Protein AF-S7U2D8-F1 (afdb_monomer)

Secondary structure (DSSP, 8-state):
--HHHHHHHHHHHHHHHHHHHTT--HHHHHHHHH-SSHHHHHHHHHHT-TTTTPPPPPHHHHHHHHHHTTS-HHHHHHHHHHHHHHTTSSPPPGGGGGG--

Nearest PDB structures (foldseek):
  2ef8-assembly1_B  TM=7.178E-01  e=1.593E-01  Peduovirus P2
  3eus-assembly1_B  TM=6.398E-01  e=4.901E-01  Ruegeria pomeroyi
  4fbi-assembly2_C  TM=6.251E-01  e=5.455E-01  Enterobacter sp. RFL1396
  4i6t-assembly1_B  TM=6.529E-01  e=1.094E+00  Enterobacter sp. RFL1396
  6lff-assembly2_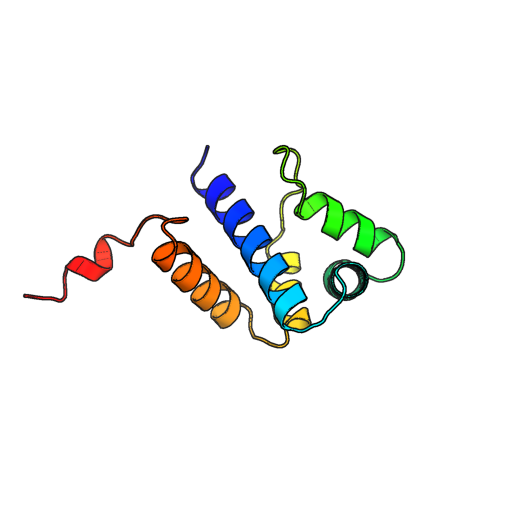B  TM=4.562E-01  e=6.064E+00  Homo sapiens

Sequence (101 aa):
MKNDDQFERVFVALVAERVEDMGMSHAEFGRRVFGGGDSGVRLWRSVRDVDGRGRRLTIGEAYRMAEALGTDFPSLVWNLCQSARNRGMLPQDKSEQRNGN

Solvent-accessible surface area (backbone atoms only — not comparable to full-atom values): 5855 Å² total; per-residue (Å²): 131,58,72,67,61,51,49,52,52,53,52,50,52,53,50,54,50,50,36,51,76,70,72,45,52,67,56,57,52,12,22,66,43,64,36,73,68,68,63,4,30,51,51,42,53,37,44,65,37,82,88,76,74,34,51,84,80,51,72,71,45,56,41,34,44,17,55,69,71,75,44,55,45,69,61,46,53,52,54,50,51,54,53,32,37,78,68,67,75,39,84,75,68,77,74,75,69,73,81,77,128

Foldseek 3Di:
DDQVLLLQLLLLVVLVVLCVVVVHDLQRLLCQQVHDDVVSSVLNVQQNDPPSRRDDDDPSSLQSSQVSSVHGSVVSSVVSVVVCVVVVSHDDDPVVVPPDD

Structure (mmCIF, N/CA/C/O backbone):
data_AF-S7U2D8-F1
#
_entry.id   AF-S7U2D8-F1
#
loop_
_atom_site.group_PDB
_atom_site.id
_atom_site.type_symbol
_atom_site.label_atom_id
_atom_site.label_alt_id
_atom_site.label_comp_id
_atom_site.label_asym_id
_atom_site.label_entity_id
_atom_site.label_seq_id
_atom_site.pdbx_PDB_ins_code
_atom_site.Cartn_x
_atom_site.Cartn_y
_atom_site.Cartn_z
_atom_site.occupancy
_atom_site.B_iso_or_equiv
_atom_site.auth_seq_id
_atom_site.auth_comp_id
_atom_site.auth_asym_id
_atom_site.auth_atom_id
_atom_site.pdbx_PDB_model_num
ATOM 1 N N . MET A 1 1 ? 6.429 4.097 20.295 1.00 60.12 1 MET A N 1
ATOM 2 C CA . MET A 1 1 ? 6.444 4.188 18.819 1.00 60.12 1 MET A CA 1
ATOM 3 C C . MET A 1 1 ? 5.685 5.447 18.454 1.00 60.12 1 MET A C 1
ATOM 5 O O . MET A 1 1 ? 4.682 5.705 19.109 1.00 60.12 1 MET A O 1
ATOM 9 N N . LYS A 1 2 ? 6.188 6.277 17.537 1.00 70.56 2 LYS A N 1
ATOM 10 C CA . LYS A 1 2 ? 5.437 7.469 17.129 1.00 70.56 2 LYS A CA 1
ATOM 11 C C . LYS A 1 2 ? 4.212 7.037 16.298 1.00 70.56 2 LYS A C 1
ATOM 13 O O . LYS A 1 2 ? 4.223 5.955 15.711 1.00 70.56 2 LYS A O 1
ATOM 18 N N . ASN A 1 3 ? 3.140 7.831 16.301 1.00 77.56 3 ASN A N 1
ATOM 19 C CA . ASN A 1 3 ? 1.875 7.455 15.648 1.00 77.56 3 ASN A CA 1
ATOM 20 C C . ASN A 1 3 ? 2.028 7.256 14.127 1.00 77.56 3 ASN A C 1
ATOM 22 O O . ASN A 1 3 ? 1.360 6.403 13.548 1.00 77.56 3 ASN A O 1
ATOM 26 N N . ASP A 1 4 ? 2.923 8.014 13.496 1.00 82.69 4 ASP A N 1
ATOM 27 C CA . ASP A 1 4 ? 3.309 7.894 12.087 1.00 82.69 4 ASP A CA 1
ATOM 28 C C . ASP A 1 4 ? 4.023 6.564 11.794 1.00 82.69 4 ASP A C 1
ATOM 30 O O . ASP A 1 4 ? 3.657 5.867 10.850 1.00 82.69 4 ASP A O 1
ATOM 34 N N . ASP A 1 5 ? 4.966 6.152 12.646 1.00 86.06 5 ASP A N 1
ATOM 35 C CA . ASP A 1 5 ? 5.654 4.856 12.528 1.00 86.06 5 ASP A CA 1
ATOM 36 C C . ASP A 1 5 ? 4.685 3.678 12.600 1.00 86.06 5 ASP A C 1
ATOM 38 O O . ASP A 1 5 ? 4.831 2.689 11.881 1.00 86.06 5 ASP A O 1
ATOM 42 N N . GLN A 1 6 ? 3.702 3.774 13.497 1.00 88.06 6 GLN A N 1
ATOM 43 C CA . GLN A 1 6 ? 2.676 2.751 13.646 1.00 88.06 6 GLN A CA 1
ATOM 44 C C . GLN A 1 6 ? 1.802 2.672 12.400 1.00 88.06 6 GLN A C 1
ATOM 46 O O . GLN A 1 6 ? 1.576 1.5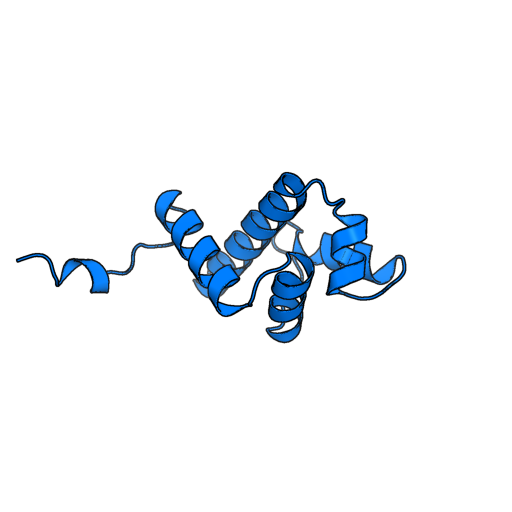79 11.881 1.00 88.06 6 GLN A O 1
ATOM 51 N N . PHE A 1 7 ? 1.326 3.826 11.925 1.00 90.56 7 PHE A N 1
ATOM 52 C CA . PHE A 1 7 ? 0.483 3.903 10.742 1.00 90.56 7 PHE A CA 1
ATOM 53 C C . PHE A 1 7 ? 1.164 3.280 9.531 1.00 90.56 7 PHE A C 1
ATOM 55 O O . PHE A 1 7 ? 0.582 2.422 8.874 1.00 90.56 7 PHE A O 1
ATOM 62 N N . GLU A 1 8 ? 2.411 3.659 9.272 1.00 92.12 8 GLU A N 1
ATOM 63 C CA . GLU A 1 8 ? 3.147 3.178 8.112 1.00 92.12 8 GLU A CA 1
ATOM 64 C C . GLU A 1 8 ? 3.373 1.660 8.152 1.00 92.12 8 GLU A C 1
ATOM 66 O O . GLU A 1 8 ? 3.167 0.978 7.150 1.00 92.12 8 GLU A O 1
ATOM 71 N N . ARG A 1 9 ? 3.707 1.097 9.322 1.00 91.50 9 ARG A N 1
ATOM 72 C CA . ARG A 1 9 ? 3.848 -0.360 9.487 1.00 91.50 9 ARG A CA 1
ATOM 73 C C . ARG A 1 9 ? 2.542 -1.100 9.216 1.00 91.50 9 ARG A C 1
ATOM 75 O O . ARG A 1 9 ? 2.547 -2.112 8.521 1.00 91.50 9 ARG A O 1
ATOM 82 N N . VAL A 1 10 ? 1.431 -0.593 9.752 1.00 93.38 10 VAL A N 1
ATOM 83 C CA . VAL A 1 10 ? 0.102 -1.182 9.537 1.00 93.38 10 VAL A CA 1
ATOM 84 C C . VAL A 1 10 ? -0.300 -1.075 8.067 1.00 93.38 10 VAL A C 1
ATOM 86 O O . VAL A 1 10 ? -0.777 -2.049 7.491 1.00 93.38 10 VAL A O 1
ATOM 89 N N . PHE A 1 11 ? -0.049 0.074 7.437 1.00 95.06 11 PHE A N 1
ATOM 90 C CA . PHE A 1 11 ? -0.289 0.287 6.014 1.00 95.06 11 PHE A CA 1
ATOM 91 C C . PHE A 1 11 ? 0.473 -0.737 5.163 1.00 95.06 11 PHE A C 1
ATOM 93 O O . PHE A 1 11 ? -0.132 -1.420 4.341 1.00 95.06 11 PHE A O 1
ATOM 100 N N . VAL A 1 12 ? 1.780 -0.903 5.395 1.00 95.44 12 VAL A N 1
ATOM 101 C CA . VAL A 1 12 ? 2.613 -1.866 4.657 1.00 95.44 12 VAL A CA 1
ATOM 102 C C . VAL A 1 12 ? 2.137 -3.303 4.862 1.00 95.44 12 VAL A C 1
ATOM 104 O O . VAL A 1 12 ? 2.076 -4.058 3.891 1.00 95.44 12 VAL A O 1
ATOM 107 N N . ALA A 1 13 ? 1.793 -3.682 6.095 1.00 95.19 13 ALA A N 1
ATOM 108 C CA . ALA A 1 13 ? 1.310 -5.025 6.406 1.00 95.19 13 ALA A CA 1
ATOM 109 C C . ALA A 1 13 ? 0.018 -5.346 5.642 1.00 95.19 13 ALA A C 1
ATOM 111 O O . ALA A 1 13 ? -0.054 -6.354 4.944 1.00 95.19 13 ALA A O 1
ATOM 112 N N . LEU A 1 14 ? -0.963 -4.446 5.688 1.00 96.81 14 LEU A N 1
ATOM 113 C CA . LEU A 1 14 ? -2.243 -4.640 5.011 1.00 96.81 14 LEU A CA 1
ATOM 114 C C . LEU A 1 14 ? -2.129 -4.558 3.477 1.00 96.81 14 LEU A C 1
ATOM 116 O O . LEU A 1 14 ? -2.856 -5.250 2.767 1.00 96.81 14 LEU A O 1
ATOM 120 N N . VAL A 1 15 ? -1.202 -3.755 2.939 1.00 97.44 15 VAL A N 1
ATOM 121 C CA . VAL A 1 15 ? -0.866 -3.791 1.505 1.00 97.44 15 VAL A CA 1
ATOM 122 C C . VAL A 1 15 ? -0.272 -5.146 1.128 1.00 97.44 15 VAL A C 1
ATOM 124 O O . VAL A 1 15 ? -0.633 -5.694 0.091 1.00 97.44 15 VAL A O 1
ATOM 127 N N . ALA A 1 16 ? 0.617 -5.707 1.953 1.00 96.94 16 ALA A N 1
ATOM 128 C CA . ALA A 1 16 ? 1.199 -7.019 1.694 1.00 96.94 16 ALA A CA 1
ATOM 129 C C . ALA A 1 16 ? 0.139 -8.132 1.702 1.00 96.94 16 ALA A C 1
ATOM 131 O O . ALA A 1 16 ? 0.158 -8.955 0.791 1.00 96.94 16 ALA A O 1
ATOM 132 N N . GLU A 1 17 ? -0.809 -8.102 2.642 1.00 96.25 17 GLU A N 1
ATOM 133 C CA . GLU A 1 17 ? -1.972 -9.004 2.641 1.00 96.25 17 GLU A CA 1
ATOM 134 C C . GLU A 1 17 ? -2.789 -8.854 1.351 1.00 96.25 17 GLU A C 1
ATOM 136 O O . GLU A 1 17 ? -3.084 -9.836 0.681 1.00 96.25 17 GLU A O 1
ATOM 141 N N . ARG A 1 18 ? -3.085 -7.618 0.925 1.00 96.56 18 ARG A N 1
ATOM 142 C CA . ARG A 1 18 ? -3.855 -7.391 -0.307 1.00 96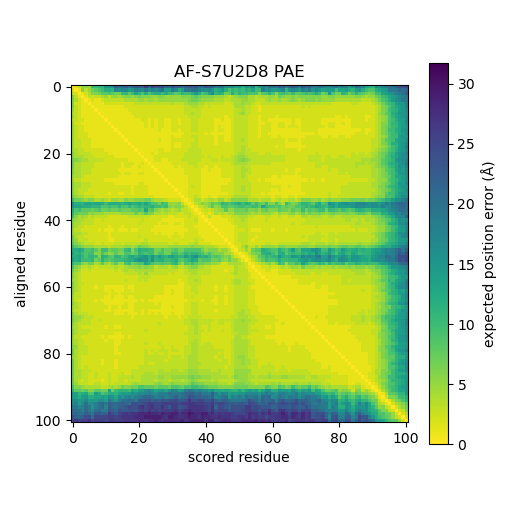.56 18 ARG A CA 1
ATOM 143 C C . ARG A 1 18 ? -3.148 -7.923 -1.556 1.00 96.56 18 ARG A C 1
ATOM 145 O O . ARG A 1 18 ? -3.809 -8.401 -2.474 1.00 96.56 18 ARG A O 1
ATOM 152 N N . VAL A 1 19 ? -1.819 -7.822 -1.608 1.00 97.50 19 VAL A N 1
ATOM 153 C CA . VAL A 1 19 ? -1.010 -8.402 -2.692 1.00 97.50 19 VAL A CA 1
ATOM 154 C C . VAL A 1 19 ? -1.217 -9.917 -2.760 1.00 97.50 19 VAL A C 1
ATOM 156 O O . VAL A 1 19 ? -1.406 -10.451 -3.853 1.00 97.50 19 VAL A O 1
ATOM 159 N N . GLU A 1 20 ? -1.234 -10.587 -1.607 1.00 96.88 20 GLU A N 1
ATOM 160 C CA . GLU A 1 20 ? -1.484 -12.028 -1.495 1.00 96.88 20 GLU A CA 1
ATOM 161 C C . GLU A 1 20 ? -2.931 -12.385 -1.880 1.00 96.88 20 GLU A C 1
ATOM 163 O O . GLU A 1 20 ? -3.129 -13.288 -2.694 1.00 96.88 20 GLU A O 1
ATOM 168 N N . ASP A 1 21 ? -3.926 -11.626 -1.408 1.00 96.31 21 ASP A N 1
ATOM 169 C CA . ASP A 1 21 ? -5.350 -11.816 -1.740 1.00 96.31 21 ASP A CA 1
ATOM 170 C C . ASP A 1 21 ? -5.632 -11.700 -3.249 1.00 96.31 21 ASP A C 1
ATOM 172 O O . ASP A 1 21 ? -6.514 -12.369 -3.787 1.00 96.31 21 ASP A O 1
ATOM 176 N N . MET A 1 22 ? -4.878 -10.850 -3.955 1.00 95.75 22 MET A N 1
ATOM 177 C CA . MET A 1 22 ? -4.967 -10.688 -5.411 1.00 95.75 22 MET A CA 1
ATOM 178 C C . MET A 1 22 ? -4.233 -11.789 -6.194 1.00 95.75 22 MET A C 1
ATOM 180 O O . MET A 1 22 ? -4.208 -11.747 -7.425 1.00 95.75 22 MET A O 1
ATOM 184 N N . GLY A 1 23 ? -3.588 -12.740 -5.513 1.00 96.69 23 GLY A N 1
ATOM 185 C CA . GLY A 1 23 ? -2.748 -13.761 -6.140 1.00 96.69 23 GLY A CA 1
ATOM 186 C C . GLY A 1 23 ? -1.483 -13.197 -6.798 1.00 96.69 23 GLY A C 1
ATOM 187 O O . GLY A 1 2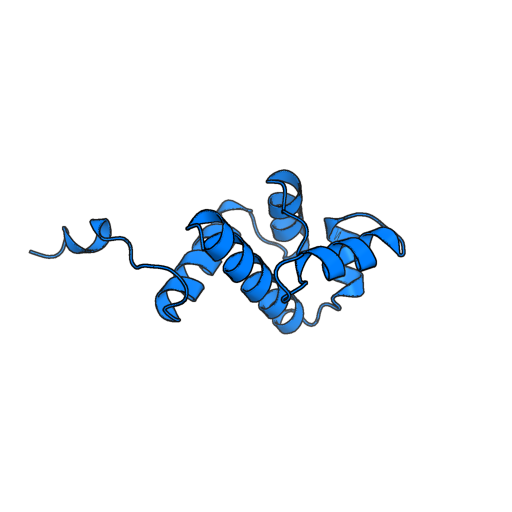3 ? -0.866 -13.871 -7.624 1.00 96.69 23 GLY A O 1
ATOM 188 N N . MET A 1 24 ? -1.084 -11.964 -6.465 1.00 97.12 24 MET A N 1
ATOM 189 C CA . MET A 1 24 ? 0.098 -11.317 -7.027 1.00 97.12 24 MET A CA 1
ATOM 190 C C . MET A 1 24 ? 1.339 -11.696 -6.218 1.00 97.12 24 MET A C 1
ATOM 192 O O . MET A 1 24 ? 1.371 -11.594 -4.993 1.00 97.12 24 MET A O 1
ATOM 196 N N . SER A 1 25 ? 2.423 -12.077 -6.897 1.00 96.88 25 SER A N 1
ATOM 197 C CA . SER A 1 25 ? 3.682 -12.326 -6.189 1.00 96.88 25 SER A CA 1
ATOM 198 C C . SER A 1 25 ? 4.280 -11.019 -5.660 1.00 96.88 25 SER A C 1
ATOM 200 O O . SER A 1 25 ? 4.284 -9.989 -6.335 1.00 96.88 25 SER A O 1
ATOM 202 N N . HIS A 1 26 ? 4.904 -11.052 -4.484 1.00 96.38 26 HIS A N 1
ATOM 203 C CA . HIS A 1 26 ? 5.602 -9.872 -3.965 1.00 96.38 26 HIS A CA 1
ATOM 204 C C . HIS A 1 26 ? 6.742 -9.388 -4.866 1.00 96.38 26 HIS A C 1
ATOM 206 O O . HIS A 1 26 ? 7.051 -8.198 -4.882 1.00 96.38 26 HIS A O 1
ATOM 212 N N . ALA A 1 27 ? 7.378 -10.292 -5.615 1.00 95.88 27 ALA A N 1
ATOM 213 C CA . ALA A 1 27 ? 8.399 -9.913 -6.581 1.00 95.88 27 ALA A CA 1
ATOM 214 C C . ALA A 1 27 ? 7.792 -9.096 -7.730 1.00 95.88 27 ALA A C 1
ATOM 216 O O . ALA A 1 27 ? 8.352 -8.082 -8.141 1.00 95.88 27 ALA A O 1
ATOM 217 N N . GLU A 1 28 ? 6.629 -9.511 -8.223 1.00 96.62 28 GLU A N 1
ATOM 218 C CA . GLU A 1 28 ? 5.880 -8.757 -9.220 1.00 96.62 28 GLU A CA 1
ATOM 219 C C . GLU A 1 28 ? 5.409 -7.409 -8.680 1.00 96.62 28 GLU A C 1
ATOM 221 O O . GLU A 1 28 ? 5.671 -6.388 -9.315 1.00 96.62 28 GLU A O 1
ATOM 226 N N . PHE A 1 29 ? 4.803 -7.385 -7.493 1.00 97.69 29 PHE A N 1
ATOM 227 C CA . PHE A 1 29 ? 4.370 -6.144 -6.858 1.00 97.69 29 PHE A CA 1
ATOM 228 C C . PHE A 1 29 ? 5.531 -5.156 -6.690 1.00 97.69 29 PHE A C 1
ATOM 230 O O . PHE A 1 29 ? 5.433 -3.996 -7.088 1.00 97.69 29 PHE A O 1
ATOM 237 N N . GLY A 1 30 ? 6.673 -5.631 -6.183 1.00 97.38 30 GLY A N 1
ATOM 238 C CA . GLY A 1 30 ? 7.867 -4.805 -6.030 1.00 97.38 30 GLY A CA 1
ATOM 239 C C . GLY A 1 30 ? 8.352 -4.213 -7.354 1.00 97.38 30 GLY A C 1
ATOM 240 O O . GLY A 1 30 ? 8.707 -3.036 -7.397 1.00 97.38 30 GLY A O 1
ATOM 241 N N . ARG A 1 31 ? 8.299 -4.983 -8.451 1.00 96.69 31 ARG A N 1
ATOM 242 C CA . ARG A 1 31 ? 8.637 -4.480 -9.792 1.00 96.69 31 ARG A CA 1
ATOM 243 C C . ARG A 1 31 ? 7.656 -3.422 -10.297 1.00 96.69 31 ARG A C 1
ATOM 245 O O . ARG A 1 31 ? 8.088 -2.449 -10.910 1.00 96.69 31 ARG A O 1
ATOM 252 N N . ARG A 1 32 ? 6.355 -3.589 -10.035 1.00 96.06 32 ARG A N 1
ATOM 253 C CA . ARG A 1 32 ? 5.320 -2.619 -10.432 1.00 96.06 32 ARG A CA 1
ATOM 254 C C . ARG A 1 32 ? 5.478 -1.283 -9.698 1.00 96.06 32 ARG A C 1
ATOM 256 O O . ARG A 1 32 ? 5.370 -0.233 -10.317 1.00 96.06 32 ARG A O 1
ATOM 263 N N . VAL A 1 33 ? 5.772 -1.317 -8.397 1.00 97.00 33 VAL A N 1
ATOM 264 C CA . VAL A 1 33 ? 5.797 -0.112 -7.545 1.00 97.00 33 VAL A CA 1
ATOM 265 C C . VAL A 1 33 ? 7.135 0.626 -7.584 1.00 97.00 33 VAL A C 1
ATOM 267 O O . VAL A 1 33 ? 7.168 1.859 -7.586 1.00 97.00 33 VAL A O 1
ATOM 270 N N . PHE A 1 34 ? 8.248 -0.109 -7.582 1.00 95.56 34 PHE A N 1
ATOM 271 C CA . PHE A 1 34 ? 9.589 0.459 -7.392 1.00 95.56 34 PHE A CA 1
ATOM 272 C C . PHE A 1 34 ? 10.474 0.381 -8.645 1.00 95.56 34 PHE A C 1
ATOM 274 O O . PHE A 1 34 ? 11.639 0.772 -8.593 1.00 95.56 34 PHE A O 1
ATOM 281 N N . GLY A 1 35 ? 9.929 -0.093 -9.768 1.00 90.19 35 GLY A N 1
ATOM 282 C CA . GLY A 1 35 ? 10.637 -0.225 -11.038 1.00 90.19 35 GLY A CA 1
ATOM 283 C C . GLY A 1 35 ? 11.164 -1.637 -11.307 1.00 90.19 35 GLY A C 1
ATOM 284 O O . GLY A 1 35 ? 11.236 -2.491 -10.423 1.00 90.19 35 GLY A O 1
ATOM 285 N N . GLY A 1 36 ? 11.505 -1.888 -12.572 1.00 85.56 36 GLY A N 1
ATOM 286 C CA . GLY A 1 36 ? 11.868 -3.214 -13.072 1.00 85.56 36 GLY A CA 1
ATOM 287 C C . GLY A 1 36 ? 13.168 -3.793 -12.501 1.00 85.56 36 GLY A C 1
ATOM 288 O O . GLY A 1 36 ? 14.016 -3.088 -11.960 1.00 85.56 36 GLY A O 1
ATOM 289 N N . GLY A 1 37 ? 13.332 -5.107 -12.674 1.00 81.44 37 GLY A N 1
ATOM 290 C CA . GLY A 1 37 ? 14.509 -5.858 -12.228 1.00 81.44 37 GLY A CA 1
ATOM 291 C C . GLY A 1 37 ? 14.523 -6.179 -10.730 1.00 81.44 37 GLY A C 1
ATOM 292 O O . GLY A 1 37 ? 13.508 -6.096 -10.035 1.00 81.44 37 GLY A O 1
ATOM 293 N N . ASP A 1 38 ? 15.695 -6.567 -10.229 1.00 83.88 38 ASP A N 1
ATOM 294 C CA . ASP A 1 38 ? 15.862 -7.005 -8.836 1.00 83.88 38 ASP A CA 1
ATOM 295 C C . ASP A 1 38 ? 15.841 -5.851 -7.826 1.00 83.88 38 ASP A C 1
ATOM 297 O O . ASP A 1 38 ? 15.626 -6.069 -6.631 1.00 83.88 38 ASP A O 1
ATOM 301 N N . SER A 1 39 ? 16.068 -4.613 -8.277 1.00 88.88 39 SER A N 1
ATOM 302 C CA . SER A 1 39 ? 16.008 -3.423 -7.424 1.00 88.88 39 SER A CA 1
ATOM 303 C C . SER A 1 39 ? 14.614 -3.247 -6.828 1.00 88.88 39 SER A C 1
ATOM 305 O O . SER A 1 39 ? 14.508 -3.052 -5.618 1.00 88.88 39 SER A O 1
ATOM 307 N N . GLY A 1 40 ? 13.553 -3.404 -7.624 1.00 93.25 40 GLY A N 1
ATOM 308 C CA . GLY A 1 40 ? 12.184 -3.250 -7.136 1.00 93.25 40 GLY A CA 1
ATOM 309 C C . GLY A 1 40 ? 11.784 -4.320 -6.118 1.00 93.25 40 GLY A C 1
ATOM 310 O O . GLY A 1 40 ? 11.167 -4.020 -5.094 1.00 93.25 40 GLY A O 1
ATOM 311 N N . VAL A 1 41 ? 12.228 -5.562 -6.331 1.00 94.94 41 VAL A N 1
ATOM 312 C CA . VAL A 1 41 ? 12.011 -6.671 -5.387 1.00 94.94 41 VAL A CA 1
ATOM 313 C C . VAL A 1 41 ? 12.716 -6.402 -4.055 1.00 94.94 41 VAL A C 1
ATOM 315 O O . VAL A 1 41 ? 12.109 -6.541 -2.991 1.00 94.94 41 VAL A O 1
ATOM 318 N N . ARG A 1 42 ? 13.988 -5.977 -4.094 1.00 94.19 42 ARG A N 1
ATOM 319 C CA . ARG A 1 42 ? 14.757 -5.636 -2.885 1.00 94.19 42 ARG A CA 1
ATOM 320 C C . ARG A 1 42 ? 14.157 -4.449 -2.139 1.00 94.19 42 ARG A C 1
ATOM 322 O O . ARG A 1 42 ? 14.085 -4.486 -0.913 1.00 94.19 42 ARG A O 1
ATOM 329 N N . LEU A 1 43 ? 13.698 -3.426 -2.859 1.00 95.06 43 LEU A N 1
ATOM 330 C CA . LEU A 1 43 ? 13.051 -2.260 -2.261 1.00 95.06 43 LEU A CA 1
ATOM 331 C C . LEU A 1 43 ? 11.741 -2.642 -1.576 1.00 95.06 43 LEU A C 1
ATOM 333 O O . LEU A 1 43 ? 11.514 -2.209 -0.448 1.00 95.06 43 LEU A O 1
ATOM 337 N N . TRP A 1 44 ? 10.912 -3.488 -2.189 1.00 96.00 44 TRP A N 1
ATOM 338 C CA . TRP A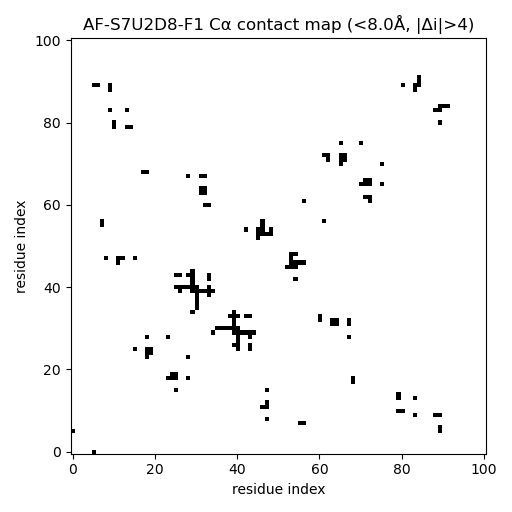 1 44 ? 9.695 -3.963 -1.534 1.00 96.00 44 TRP A CA 1
ATOM 339 C C . TRP A 1 44 ? 9.992 -4.794 -0.285 1.00 96.00 44 TRP A C 1
ATOM 341 O O . TRP A 1 44 ? 9.398 -4.567 0.768 1.00 96.00 44 TRP A O 1
ATOM 351 N N . ARG A 1 45 ? 10.973 -5.701 -0.363 1.00 94.06 45 ARG A N 1
ATOM 352 C CA . ARG A 1 45 ? 11.435 -6.472 0.798 1.00 94.06 45 ARG A CA 1
ATOM 353 C C . ARG A 1 45 ? 11.918 -5.564 1.932 1.00 94.06 45 ARG A C 1
ATOM 355 O O . ARG A 1 45 ? 11.599 -5.824 3.082 1.00 94.06 45 ARG A O 1
ATOM 362 N N . SER A 1 46 ? 12.652 -4.501 1.605 1.00 93.94 46 SER A N 1
ATOM 363 C CA . SER A 1 46 ? 13.142 -3.522 2.580 1.00 93.94 46 SER A CA 1
ATOM 364 C C . SER A 1 46 ? 12.023 -2.691 3.213 1.00 93.94 46 SER A C 1
ATOM 366 O O . SER A 1 46 ? 12.153 -2.329 4.372 1.00 93.94 46 SER A O 1
ATOM 368 N N . VAL A 1 47 ? 10.930 -2.390 2.504 1.00 94.19 47 VAL A N 1
ATOM 369 C CA . VAL A 1 47 ? 9.760 -1.706 3.098 1.00 94.19 47 VAL A CA 1
ATOM 370 C C . VAL A 1 47 ? 9.040 -2.606 4.098 1.00 94.19 47 VAL A C 1
ATOM 372 O O . VAL A 1 47 ? 8.638 -2.154 5.164 1.00 94.19 47 VAL A O 1
ATOM 375 N N . ARG A 1 48 ? 8.900 -3.890 3.765 1.00 92.56 48 ARG A N 1
ATOM 376 C CA . ARG A 1 48 ? 8.210 -4.887 4.596 1.00 92.56 48 ARG A CA 1
ATOM 377 C C . ARG A 1 48 ? 9.001 -5.377 5.802 1.00 92.56 48 ARG A C 1
ATOM 379 O O . ARG A 1 48 ? 8.503 -6.240 6.519 1.00 92.56 48 ARG A O 1
ATOM 386 N N . ASP A 1 49 ? 10.226 -4.904 5.996 1.00 88.06 49 ASP A N 1
ATOM 387 C CA . ASP A 1 49 ? 11.077 -5.398 7.069 1.00 88.06 49 ASP A CA 1
ATOM 388 C C . ASP A 1 49 ? 10.471 -5.078 8.448 1.00 88.06 49 ASP A C 1
ATOM 390 O O . ASP A 1 49 ? 10.284 -3.918 8.829 1.00 88.06 49 ASP A O 1
ATOM 394 N N . VAL A 1 50 ? 10.149 -6.140 9.187 1.00 70.56 50 VAL A N 1
ATOM 395 C CA . VAL A 1 50 ? 9.438 -6.098 10.470 1.00 70.56 50 VAL A CA 1
ATOM 396 C C . VAL A 1 50 ? 10.364 -5.811 11.653 1.00 70.56 50 VAL A C 1
ATOM 398 O O . VAL A 1 50 ? 9.880 -5.385 12.704 1.00 70.56 50 VAL A O 1
ATOM 401 N N . ASP A 1 51 ? 11.687 -5.905 11.470 1.00 74.19 51 ASP A N 1
ATOM 402 C CA . ASP A 1 51 ? 12.702 -5.677 12.516 1.00 74.19 51 ASP A CA 1
ATOM 403 C C . ASP A 1 51 ? 12.916 -4.185 12.844 1.00 74.19 51 ASP A C 1
ATOM 405 O O . ASP A 1 51 ? 13.897 -3.773 13.468 1.00 74.19 51 ASP A O 1
ATOM 409 N N . GLY A 1 52 ? 11.991 -3.330 12.404 1.00 64.31 52 GLY A N 1
ATOM 410 C CA . GLY A 1 52 ? 11.994 -1.896 12.669 1.00 64.31 52 GLY A CA 1
ATOM 411 C C . GLY A 1 52 ? 13.041 -1.099 11.896 1.00 64.31 52 GLY A C 1
ATOM 412 O O . GLY A 1 52 ? 13.188 0.094 12.152 1.00 64.31 52 GLY A O 1
ATOM 413 N N . ARG A 1 53 ? 13.723 -1.730 10.935 1.00 72.75 53 ARG A N 1
ATOM 414 C CA . ARG A 1 53 ? 14.655 -1.093 9.988 1.00 72.75 53 ARG A CA 1
ATOM 415 C C . ARG A 1 53 ? 14.048 -0.899 8.597 1.00 72.75 53 ARG A C 1
ATOM 417 O O . ARG A 1 53 ? 14.773 -0.588 7.653 1.00 72.75 53 ARG A O 1
ATOM 424 N N . GLY A 1 54 ? 12.732 -1.078 8.480 1.00 81.75 54 GLY A N 1
ATOM 425 C CA . GLY A 1 54 ? 12.009 -0.895 7.233 1.00 81.75 54 GLY A CA 1
ATOM 426 C C . GLY A 1 54 ? 12.249 0.487 6.631 1.00 81.75 54 GLY A C 1
ATOM 427 O O . GLY A 1 54 ? 12.223 1.501 7.336 1.00 81.75 54 GLY A O 1
ATOM 428 N N . ARG A 1 55 ? 12.512 0.533 5.320 1.00 91.44 55 ARG A N 1
ATOM 429 C CA . ARG A 1 55 ? 12.637 1.808 4.601 1.00 91.44 55 ARG A CA 1
ATOM 430 C C . ARG A 1 55 ? 11.290 2.522 4.617 1.00 91.44 55 ARG A C 1
ATOM 432 O O . ARG A 1 55 ? 10.268 1.898 4.343 1.00 91.44 55 ARG A O 1
ATOM 439 N N . ARG A 1 56 ? 11.334 3.838 4.830 1.00 90.88 56 ARG A N 1
ATOM 440 C CA . ARG A 1 56 ? 10.160 4.697 4.716 1.00 90.88 56 ARG A CA 1
ATOM 441 C C . ARG A 1 56 ? 9.568 4.715 3.314 1.00 90.88 56 ARG A C 1
ATOM 443 O O . ARG A 1 56 ? 10.307 4.715 2.326 1.00 90.88 56 ARG A O 1
ATOM 450 N N . LEU A 1 57 ? 8.249 4.811 3.252 1.00 93.38 57 LEU A N 1
ATOM 451 C CA . LEU A 1 57 ? 7.498 5.086 2.042 1.00 93.38 57 LEU A CA 1
ATOM 452 C C . LEU A 1 57 ? 7.360 6.586 1.813 1.00 93.38 57 LEU A C 1
ATOM 454 O O . LEU A 1 57 ? 6.930 7.353 2.671 1.00 93.38 57 LEU A O 1
ATOM 458 N N . THR A 1 58 ? 7.679 6.999 0.597 1.00 94.94 58 THR A N 1
ATOM 459 C CA . THR A 1 58 ? 7.276 8.295 0.066 1.00 94.94 58 THR A CA 1
ATOM 460 C C . THR A 1 58 ? 5.814 8.248 -0.373 1.00 94.94 58 THR A C 1
ATOM 462 O O . THR A 1 58 ? 5.289 7.200 -0.757 1.00 94.94 58 THR A O 1
ATOM 465 N N . ILE A 1 59 ? 5.157 9.409 -0.408 1.00 95.81 59 ILE A N 1
ATOM 466 C CA . ILE A 1 59 ? 3.780 9.508 -0.912 1.00 95.81 59 ILE A CA 1
ATOM 467 C C . ILE A 1 59 ? 3.658 9.035 -2.370 1.00 95.81 59 ILE A C 1
ATOM 469 O O . ILE A 1 59 ? 2.673 8.401 -2.734 1.00 95.81 59 ILE A O 1
ATOM 473 N N . GLY A 1 60 ? 4.687 9.268 -3.194 1.00 97.19 60 GLY A N 1
ATOM 474 C CA . GLY A 1 60 ? 4.718 8.800 -4.581 1.00 97.19 60 GLY A CA 1
ATOM 475 C C . GLY A 1 60 ? 4.807 7.276 -4.701 1.00 97.19 60 GLY A C 1
ATOM 476 O O . GLY A 1 60 ? 4.230 6.702 -5.619 1.00 97.19 60 GLY A O 1
ATOM 477 N N . GLU A 1 61 ? 5.492 6.599 -3.776 1.00 97.12 61 GLU A N 1
ATOM 478 C CA . GLU A 1 61 ? 5.484 5.132 -3.716 1.00 97.12 61 GLU A CA 1
ATOM 479 C C . GLU A 1 61 ? 4.118 4.609 -3.279 1.00 97.12 61 GLU A C 1
ATOM 481 O O . GLU A 1 61 ? 3.603 3.694 -3.912 1.00 97.12 61 GLU A O 1
ATOM 486 N N . ALA A 1 62 ? 3.499 5.216 -2.264 1.00 97.19 62 ALA A N 1
ATOM 487 C CA . ALA A 1 62 ? 2.165 4.825 -1.812 1.00 97.19 62 ALA A CA 1
ATOM 488 C C . ALA A 1 62 ? 1.094 5.027 -2.905 1.00 97.19 62 ALA A C 1
ATOM 490 O O . ALA A 1 62 ? 0.206 4.192 -3.065 1.00 97.19 62 ALA A O 1
ATOM 491 N N . TYR A 1 63 ? 1.221 6.082 -3.716 1.00 97.94 63 TYR A N 1
ATOM 492 C CA . TYR A 1 63 ? 0.380 6.296 -4.894 1.00 97.94 63 TYR A CA 1
ATOM 493 C C . TYR A 1 63 ? 0.553 5.174 -5.933 1.00 97.94 63 TY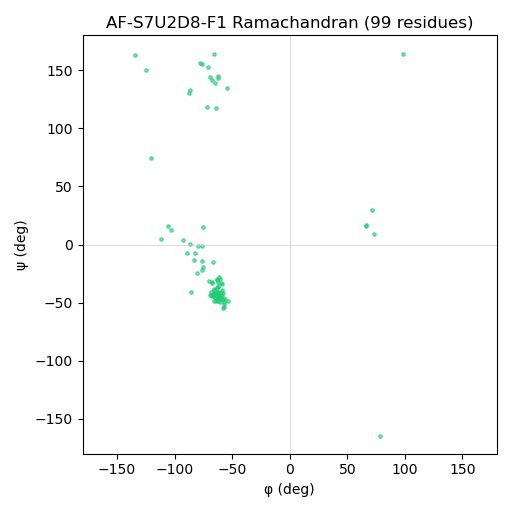R A C 1
ATOM 495 O O . TYR A 1 63 ? -0.429 4.564 -6.349 1.00 97.94 63 TYR A O 1
ATOM 503 N N . ARG A 1 64 ? 1.798 4.816 -6.281 1.00 98.06 64 ARG A N 1
ATOM 504 C CA . ARG A 1 64 ? 2.076 3.697 -7.204 1.00 98.06 64 ARG A CA 1
ATOM 505 C C . ARG A 1 64 ? 1.622 2.340 -6.665 1.00 98.06 64 ARG A C 1
ATOM 507 O O . ARG A 1 64 ? 1.280 1.459 -7.447 1.00 98.06 64 ARG A O 1
ATOM 514 N N . MET A 1 65 ? 1.606 2.148 -5.344 1.00 98.12 65 MET A N 1
ATOM 515 C CA . MET A 1 65 ? 1.021 0.947 -4.734 1.00 98.12 65 MET A CA 1
ATOM 516 C C . MET A 1 65 ? -0.469 0.838 -5.039 1.00 98.12 65 MET A C 1
ATOM 518 O O . MET A 1 65 ? -0.926 -0.247 -5.380 1.00 98.12 65 MET A O 1
ATOM 522 N N . ALA A 1 66 ? -1.216 1.942 -4.960 1.00 98.12 66 ALA A N 1
ATOM 523 C CA . ALA A 1 66 ? -2.633 1.947 -5.311 1.00 98.12 66 ALA A CA 1
ATOM 524 C C . ALA A 1 66 ? -2.848 1.550 -6.778 1.00 98.12 66 ALA A C 1
ATOM 526 O O . ALA A 1 66 ? -3.617 0.628 -7.051 1.00 98.12 66 ALA A O 1
ATOM 527 N N . GLU A 1 67 ? -2.077 2.142 -7.697 1.00 97.44 67 GLU A N 1
ATOM 528 C CA . GLU A 1 67 ? -2.114 1.783 -9.121 1.00 97.44 67 GLU A CA 1
ATOM 529 C C . GLU A 1 67 ? -1.786 0.299 -9.345 1.00 97.44 67 GLU A C 1
ATOM 531 O O . GLU A 1 67 ? -2.488 -0.393 -10.082 1.00 97.44 67 GLU A O 1
ATOM 536 N N . ALA A 1 68 ? -0.761 -0.226 -8.664 1.00 97.44 68 ALA A N 1
ATOM 537 C CA . ALA A 1 68 ? -0.377 -1.633 -8.759 1.00 97.44 68 ALA A CA 1
ATOM 538 C C . ALA A 1 68 ? -1.471 -2.590 -8.250 1.00 97.44 68 ALA A C 1
ATOM 540 O O . ALA A 1 68 ? -1.582 -3.701 -8.771 1.00 97.44 68 ALA A O 1
ATOM 541 N N . LEU A 1 69 ? -2.271 -2.153 -7.272 1.00 97.31 69 LEU A N 1
ATOM 542 C CA . LEU A 1 69 ? -3.420 -2.876 -6.717 1.00 97.31 69 LEU A CA 1
ATOM 543 C C . LEU A 1 69 ? -4.728 -2.630 -7.492 1.00 97.31 69 LEU A C 1
ATOM 545 O O . LEU A 1 69 ? -5.763 -3.178 -7.120 1.00 97.31 69 LEU A O 1
ATOM 549 N N . GLY A 1 70 ? -4.704 -1.826 -8.559 1.00 96.81 70 GLY A N 1
A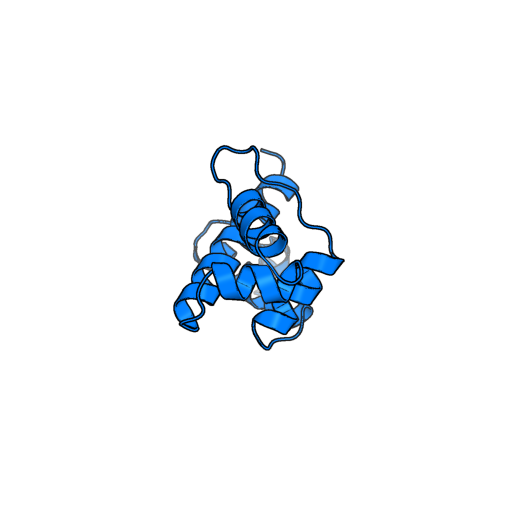TOM 550 C CA . GLY A 1 70 ? -5.879 -1.552 -9.389 1.00 96.81 70 GLY A CA 1
ATOM 551 C C . GLY A 1 70 ? -6.932 -0.662 -8.719 1.00 96.81 70 GLY A C 1
ATOM 552 O O . G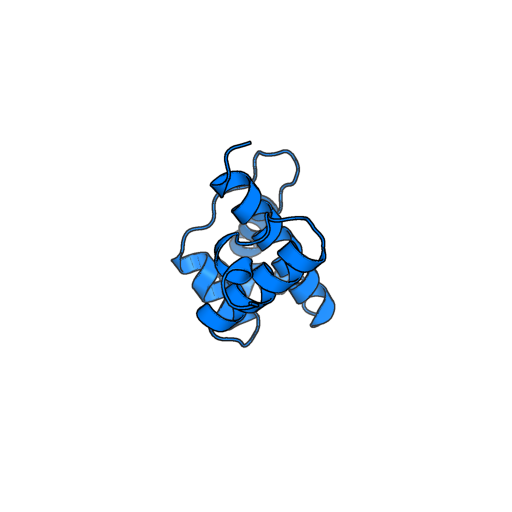LY A 1 70 ? -8.116 -0.808 -9.006 1.00 96.81 70 GLY A O 1
ATOM 553 N N . THR A 1 71 ? -6.523 0.241 -7.825 1.00 97.62 71 THR A N 1
ATOM 554 C CA . THR A 1 71 ? -7.407 1.192 -7.128 1.00 97.62 71 THR A CA 1
ATOM 555 C C . THR A 1 71 ? -6.811 2.600 -7.139 1.00 97.62 71 THR A C 1
ATOM 557 O O . THR A 1 71 ? -5.613 2.775 -7.347 1.00 97.62 71 THR A O 1
ATOM 560 N N . ASP A 1 72 ? -7.619 3.626 -6.872 1.00 97.69 72 ASP A N 1
ATOM 561 C CA . ASP A 1 72 ? -7.102 4.965 -6.589 1.00 97.69 72 ASP A CA 1
ATOM 562 C C . ASP A 1 72 ? -6.532 5.062 -5.161 1.00 97.69 72 ASP A C 1
ATOM 564 O O . ASP A 1 72 ? -6.892 4.294 -4.259 1.00 97.69 72 ASP A O 1
ATOM 568 N N . PHE A 1 73 ? -5.614 6.011 -4.961 1.00 97.44 73 PHE A N 1
ATOM 569 C CA . PHE A 1 73 ? -4.920 6.206 -3.688 1.00 97.44 73 PHE A CA 1
ATOM 570 C C . PHE A 1 73 ? -5.857 6.577 -2.520 1.00 97.44 73 PHE A C 1
ATOM 572 O O . PHE A 1 73 ? -5.733 5.943 -1.467 1.00 97.44 73 PHE A O 1
ATOM 579 N N . PRO A 1 74 ? -6.814 7.520 -2.661 1.00 97.56 74 PRO A N 1
ATOM 580 C CA . PRO A 1 74 ? -7.811 7.782 -1.620 1.00 97.56 74 PRO A CA 1
ATOM 581 C C . PRO A 1 74 ? -8.572 6.530 -1.164 1.00 97.56 74 PRO A C 1
ATOM 583 O O . PRO A 1 74 ? -8.636 6.261 0.039 1.00 97.56 74 PRO A O 1
ATOM 586 N N . SER A 1 75 ? -9.082 5.729 -2.103 1.00 97.56 75 SER A N 1
ATOM 587 C CA . SER A 1 75 ? -9.794 4.482 -1.800 1.00 97.56 75 SER A CA 1
ATOM 588 C C . SER A 1 75 ? -8.903 3.459 -1.098 1.00 97.56 75 SER A C 1
ATOM 590 O O . SER A 1 75 ? -9.344 2.810 -0.145 1.00 97.56 75 SER A O 1
ATOM 592 N N . LEU A 1 76 ? -7.637 3.326 -1.519 1.00 96.88 76 LEU A N 1
ATOM 593 C CA . LEU A 1 76 ? -6.671 2.457 -0.844 1.00 96.88 76 LEU A CA 1
ATOM 594 C C . LEU A 1 76 ? -6.511 2.864 0.624 1.00 96.88 76 LEU A C 1
ATOM 596 O O . LEU A 1 76 ? -6.698 2.038 1.517 1.00 96.88 76 LEU A O 1
ATOM 600 N N . VAL A 1 77 ? -6.194 4.136 0.878 1.00 96.12 77 VAL A N 1
ATOM 601 C CA . VAL A 1 77 ? -5.963 4.648 2.235 1.00 96.12 77 VAL A CA 1
ATOM 602 C C . VAL A 1 77 ? -7.207 4.470 3.099 1.00 96.12 77 VAL A C 1
ATOM 604 O O . VAL A 1 77 ? -7.100 3.964 4.215 1.00 96.12 77 VAL A O 1
ATOM 607 N N . TRP A 1 78 ? -8.387 4.820 2.583 1.00 95.69 78 TRP A N 1
ATOM 608 C CA . TRP A 1 78 ? -9.644 4.663 3.312 1.00 95.69 78 TRP A CA 1
ATOM 609 C C . TRP A 1 78 ? -9.881 3.210 3.736 1.00 95.69 78 TRP A C 1
ATOM 611 O O . TRP A 1 78 ? -10.053 2.928 4.922 1.00 95.69 78 TRP A O 1
ATOM 62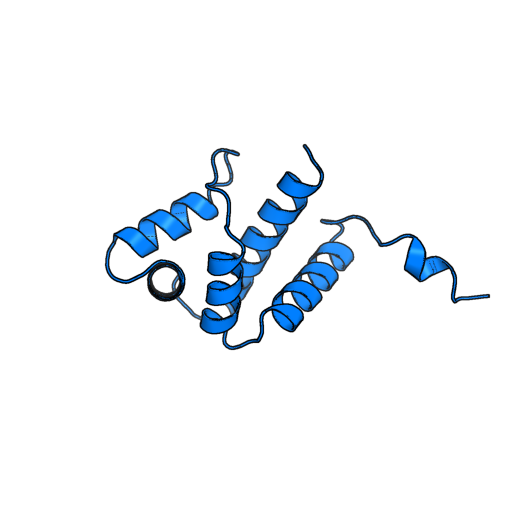1 N N . ASN A 1 79 ? -9.821 2.273 2.789 1.00 95.38 79 ASN A N 1
ATOM 622 C CA . ASN A 1 79 ? -10.103 0.862 3.051 1.00 95.38 79 ASN A CA 1
ATOM 623 C C . ASN A 1 79 ? -9.105 0.235 4.036 1.00 95.38 79 ASN A C 1
ATOM 625 O O . ASN A 1 79 ? -9.492 -0.570 4.891 1.00 95.38 79 ASN A O 1
ATOM 629 N N . LEU A 1 80 ? -7.827 0.616 3.948 1.00 95.31 80 LEU A N 1
ATOM 630 C CA . LEU A 1 80 ? -6.796 0.164 4.881 1.00 95.31 80 LEU A CA 1
ATOM 631 C C . LEU A 1 80 ? -7.018 0.743 6.281 1.00 95.31 80 LEU A C 1
ATOM 633 O O . LEU A 1 80 ? -6.943 -0.003 7.255 1.00 95.31 80 LEU A O 1
ATOM 637 N N . CYS A 1 81 ? -7.358 2.030 6.397 1.00 94.31 81 CYS A N 1
ATOM 638 C CA . CYS A 1 81 ? -7.695 2.659 7.675 1.00 94.31 81 CYS A CA 1
ATOM 639 C C . CYS A 1 81 ? -8.882 1.967 8.353 1.00 94.31 81 CYS A C 1
ATOM 641 O O . CYS A 1 81 ? -8.803 1.646 9.539 1.00 94.31 81 CYS A O 1
ATOM 643 N N . GLN A 1 82 ? -9.954 1.691 7.607 1.00 94.25 82 GLN A N 1
ATOM 644 C CA . GLN A 1 82 ? -11.121 0.976 8.131 1.00 94.25 82 GLN A CA 1
ATOM 645 C C . GLN A 1 82 ? -10.746 -0.444 8.581 1.00 94.25 82 GLN A C 1
ATOM 647 O O . GLN A 1 82 ? -11.068 -0.851 9.696 1.00 94.25 82 GLN A O 1
ATOM 652 N N . SER A 1 83 ? -9.976 -1.173 7.768 1.00 95.00 83 SER A N 1
ATOM 653 C CA . SER A 1 83 ? -9.497 -2.521 8.110 1.00 95.00 83 SER A CA 1
ATOM 654 C C . SER A 1 83 ? -8.631 -2.519 9.372 1.00 95.00 83 SER A C 1
ATOM 656 O O . SER A 1 83 ? -8.829 -3.336 10.268 1.00 95.00 83 SER A O 1
ATOM 658 N N . ALA A 1 84 ? -7.702 -1.572 9.478 1.00 94.44 84 ALA A N 1
ATOM 659 C CA . ALA A 1 84 ? -6.823 -1.422 10.627 1.00 94.44 84 ALA A CA 1
ATOM 660 C C . ALA A 1 84 ? -7.591 -1.094 11.914 1.00 94.44 84 ALA A C 1
ATOM 662 O O . ALA A 1 84 ? -7.322 -1.688 12.957 1.00 94.44 84 ALA A O 1
ATOM 663 N N . ARG A 1 85 ? -8.563 -0.177 11.848 1.00 93.06 85 ARG A N 1
ATOM 664 C CA . ARG A 1 85 ? -9.427 0.190 12.981 1.00 93.06 85 ARG A CA 1
ATOM 665 C C . ARG A 1 85 ? -10.284 -0.987 13.438 1.00 93.06 85 ARG A C 1
ATOM 667 O O . ARG A 1 85 ? -10.317 -1.286 14.630 1.00 93.06 85 ARG A O 1
ATOM 674 N N . ASN A 1 86 ? -10.893 -1.710 12.498 1.00 93.81 86 ASN A N 1
ATOM 675 C CA . ASN A 1 86 ? -11.696 -2.902 12.790 1.00 93.81 86 ASN A CA 1
ATOM 676 C C . ASN A 1 86 ? -10.873 -4.016 13.455 1.00 93.81 86 ASN A C 1
ATOM 678 O O . ASN A 1 86 ? -11.406 -4.794 14.239 1.00 93.81 86 ASN A O 1
ATOM 682 N N . ARG A 1 87 ? -9.565 -4.067 13.178 1.00 93.75 87 ARG A N 1
ATOM 683 C CA . ARG A 1 87 ? -8.611 -5.010 13.782 1.00 93.75 87 ARG A CA 1
ATOM 684 C C . ARG A 1 87 ? -7.903 -4.460 15.031 1.00 93.75 87 ARG A C 1
ATOM 686 O O . ARG A 1 87 ? -7.003 -5.113 15.548 1.00 93.75 87 ARG A O 1
ATOM 693 N N . GLY A 1 88 ? -8.250 -3.256 15.497 1.00 91.75 88 GLY A N 1
ATOM 694 C CA . GLY A 1 88 ? -7.612 -2.609 16.652 1.00 91.75 88 GLY A CA 1
ATOM 695 C C . GLY A 1 88 ? -6.141 -2.217 16.444 1.00 91.75 88 GLY A C 1
ATOM 696 O O . GLY A 1 88 ? -5.434 -1.948 17.411 1.00 91.75 88 GLY A O 1
ATOM 697 N N . MET A 1 89 ? -5.664 -2.183 15.197 1.00 90.94 89 MET A N 1
ATOM 698 C CA . MET A 1 89 ? -4.277 -1.850 14.839 1.00 90.94 89 MET A CA 1
ATOM 699 C C . MET A 1 89 ? -4.016 -0.338 14.817 1.00 90.94 89 MET A C 1
ATOM 701 O O . MET A 1 89 ? -2.876 0.101 14.987 1.00 90.94 89 MET A O 1
ATOM 705 N N . LEU A 1 90 ? -5.072 0.454 14.611 1.00 89.38 90 LEU A N 1
ATOM 706 C CA . LEU A 1 90 ? -5.068 1.913 14.684 1.00 89.38 90 LEU A CA 1
ATOM 707 C C . LEU A 1 90 ? -6.136 2.401 15.669 1.00 89.38 90 LEU A C 1
ATOM 709 O O . LEU A 1 90 ? -7.173 1.750 15.816 1.00 89.38 90 LEU A O 1
ATOM 713 N N . PRO A 1 91 ? -5.912 3.551 16.332 1.00 82.06 91 PRO A N 1
ATOM 714 C CA . PRO A 1 91 ? -6.911 4.142 17.208 1.00 82.06 91 PRO A CA 1
ATOM 715 C C . PRO A 1 91 ? -8.179 4.513 16.428 1.00 82.06 91 PRO A C 1
ATOM 717 O O . PRO A 1 91 ? -8.115 4.974 15.285 1.00 82.06 91 PRO A O 1
ATOM 720 N N . GLN A 1 92 ? -9.328 4.335 17.080 1.00 73.56 92 GLN A N 1
ATOM 721 C CA . GLN A 1 92 ? -10.611 4.817 16.577 1.00 73.56 92 GLN A CA 1
ATOM 722 C C . GLN A 1 92 ? -10.632 6.347 16.584 1.00 73.56 92 GLN A C 1
ATOM 724 O O . GLN A 1 92 ? -10.110 6.981 17.509 1.00 73.56 92 GLN A O 1
ATOM 729 N N . ASP A 1 93 ? -11.232 6.940 15.555 1.00 67.25 93 ASP A N 1
ATOM 730 C CA . ASP A 1 93 ? -11.380 8.387 15.492 1.00 67.25 93 ASP A CA 1
ATOM 731 C C . ASP A 1 93 ? -12.423 8.835 16.522 1.00 67.25 93 ASP A C 1
ATOM 733 O O . ASP A 1 93 ? -13.591 8.450 16.474 1.00 67.25 93 ASP A O 1
ATOM 737 N N . LYS A 1 94 ? -12.005 9.654 17.491 1.00 59.03 94 LYS A N 1
ATOM 738 C CA . LYS A 1 94 ? -12.903 10.164 18.537 1.00 59.03 94 LYS A CA 1
ATOM 739 C C . LYS A 1 94 ? -13.979 11.106 17.979 1.00 59.03 94 LYS A C 1
ATOM 741 O O . LYS A 1 94 ? -14.943 11.391 18.686 1.00 59.03 94 LYS A O 1
ATOM 746 N N . SER A 1 95 ? -13.831 11.602 16.748 1.00 60.06 95 SER A N 1
ATOM 747 C CA . SER A 1 95 ? -14.806 12.494 16.111 1.00 60.06 95 SER A CA 1
ATOM 748 C C . SER A 1 95 ? -16.066 11.777 15.601 1.00 60.06 95 SER A C 1
ATOM 750 O O . SER A 1 95 ? -17.121 12.404 15.526 1.00 60.06 95 SER A O 1
ATOM 752 N N . GLU A 1 96 ? -16.012 10.463 15.361 1.00 53.34 96 GLU A N 1
ATOM 753 C CA . GLU A 1 96 ? -17.155 9.665 14.880 1.00 53.34 96 GLU A CA 1
ATOM 754 C C . GLU A 1 96 ? -18.190 9.371 15.992 1.00 53.34 96 GLU A C 1
ATOM 756 O O . GLU A 1 96 ? -19.336 9.033 15.707 1.00 53.34 96 GLU A O 1
ATOM 761 N N . GLN A 1 97 ? -17.838 9.583 17.268 1.00 52.16 97 GLN A N 1
ATOM 762 C CA . GLN A 1 97 ? -18.728 9.365 18.423 1.00 52.16 97 GLN A CA 1
ATOM 763 C C . GLN A 1 97 ? -19.699 10.528 18.701 1.00 52.16 97 GLN A C 1
ATOM 765 O O . GLN A 1 97 ? -20.563 10.408 19.565 1.00 52.16 97 GLN A O 1
ATOM 770 N N . ARG A 1 98 ? -19.578 11.667 18.002 1.00 52.12 98 ARG A N 1
ATOM 771 C CA . ARG A 1 98 ? -20.384 12.876 18.272 1.00 52.12 98 ARG A CA 1
ATOM 772 C C . ARG A 1 98 ? -21.716 12.967 17.517 1.00 52.12 98 ARG A C 1
ATOM 774 O O . ARG A 1 98 ? -22.493 13.859 17.833 1.00 52.12 98 ARG A O 1
ATOM 781 N N . ASN A 1 99 ? -22.001 12.060 16.581 1.00 51.75 99 ASN A N 1
ATOM 782 C CA . ASN A 1 99 ? -23.210 12.117 15.741 1.00 51.75 99 ASN A CA 1
ATOM 783 C C . ASN A 1 99 ? -24.295 11.092 16.122 1.00 51.75 99 ASN A C 1
ATOM 785 O O . ASN A 1 99 ? -25.204 10.842 15.336 1.00 51.75 99 ASN A O 1
ATOM 789 N N . GLY A 1 100 ? -24.206 10.495 17.311 1.00 53.47 100 GLY A N 1
ATOM 790 C CA . GLY A 1 100 ? -25.234 9.607 17.853 1.00 53.47 100 GLY A CA 1
ATOM 791 C C . GLY A 1 100 ? -25.765 10.139 19.176 1.00 53.47 100 GLY A C 1
ATOM 792 O O . GLY A 1 100 ? -25.383 9.621 20.221 1.00 53.47 100 GLY A O 1
ATOM 793 N N . ASN A 1 101 ? -26.589 11.187 19.129 1.00 40.41 101 ASN A N 1
ATOM 794 C CA . ASN A 1 101 ? -27.436 11.606 20.246 1.00 40.41 101 ASN A CA 1
ATOM 795 C C . ASN A 1 101 ? -28.731 12.219 19.715 1.00 40.41 101 ASN A C 1
ATOM 797 O O . ASN A 1 101 ? -28.622 13.119 18.851 1.00 40.41 101 ASN A O 1
#

Mean predicted aligned error: 5.6 Å

pLDDT: mean 88.72, std 13.27, range [40.41, 98.12]

Radius of gyration: 14.68 Å; Cα contacts (8 Å, |Δi|>4): 94; chains: 1; bounding box: 43×27×33 Å